Protein AF-A0A3M1REB1-F1 (afdb_monomer_lite)

Sequence (91 aa):
MRFSRTELNHIVVALFVITLALTLHFGLPLLSGFITMLITFGIAFIAHELAHKYVAQRYGFWAEFRYWETGLLLGLFMAFTPVLFLAPGAV

pLDDT: mean 96.78, std 1.87, range [86.5, 98.38]

Structure (mmCIF, N/CA/C/O backbone):
data_AF-A0A3M1REB1-F1
#
_entry.id   AF-A0A3M1REB1-F1
#
loop_
_atom_site.group_PDB
_atom_site.id
_atom_site.type_symbol
_atom_site.label_atom_id
_atom_site.label_alt_id
_atom_site.label_comp_id
_atom_site.label_asym_id
_atom_site.label_entity_id
_atom_site.label_seq_id
_atom_site.pdbx_PDB_ins_code
_atom_site.Cartn_x
_atom_site.Cartn_y
_atom_site.Cartn_z
_atom_site.occupancy
_atom_site.B_iso_or_equiv
_atom_site.auth_seq_id
_atom_site.auth_comp_id
_atom_site.auth_asym_id
_atom_site.auth_atom_id
_atom_site.pdbx_PDB_model_num
ATOM 1 N N . MET A 1 1 ? -11.838 7.520 13.903 1.00 86.50 1 MET A N 1
ATOM 2 C CA . MET A 1 1 ? -11.108 6.314 13.467 1.00 86.50 1 MET A CA 1
ATOM 3 C C . MET A 1 1 ? -9.725 6.354 14.104 1.00 86.50 1 MET A C 1
ATOM 5 O O . MET A 1 1 ? -9.122 7.420 14.098 1.00 86.50 1 MET A O 1
ATOM 9 N N . ARG A 1 2 ? -9.274 5.279 14.752 1.00 93.38 2 ARG A N 1
ATOM 10 C CA . ARG A 1 2 ? -8.005 5.227 15.505 1.00 93.38 2 ARG A CA 1
ATOM 11 C C . ARG A 1 2 ? -6.962 4.452 14.715 1.00 93.38 2 ARG A C 1
ATOM 13 O O . ARG A 1 2 ? -7.295 3.375 14.236 1.00 93.38 2 ARG A O 1
ATOM 20 N N . PHE A 1 3 ? -5.736 4.957 14.623 1.00 96.06 3 PHE A N 1
ATOM 21 C CA . PHE A 1 3 ? -4.605 4.286 13.972 1.00 96.06 3 PHE A CA 1
ATOM 22 C C . PHE A 1 3 ? -3.478 4.053 14.962 1.00 96.06 3 PHE A C 1
ATOM 24 O O . PHE A 1 3 ? -3.247 4.886 15.841 1.00 96.06 3 PHE A O 1
ATOM 31 N N . SER A 1 4 ? -2.776 2.937 14.797 1.00 95.81 4 SER A N 1
ATOM 32 C CA . SER A 1 4 ? -1.528 2.684 15.509 1.00 95.81 4 SER A CA 1
ATOM 33 C C . SER A 1 4 ? -0.331 3.128 14.654 1.00 95.81 4 SER A C 1
ATOM 35 O O . SER A 1 4 ? -0.417 3.241 13.430 1.00 95.81 4 SER A O 1
ATOM 37 N N . ARG A 1 5 ? 0.820 3.369 15.293 1.00 96.75 5 ARG A N 1
ATOM 38 C CA . ARG A 1 5 ? 2.074 3.614 14.559 1.00 96.75 5 ARG A CA 1
ATOM 39 C C . ARG A 1 5 ? 2.501 2.388 13.753 1.00 96.75 5 ARG A C 1
ATOM 41 O O . ARG A 1 5 ? 3.017 2.537 12.651 1.00 96.75 5 ARG A O 1
ATOM 48 N N . THR A 1 6 ? 2.287 1.192 14.294 1.00 96.81 6 THR A N 1
ATOM 49 C CA . THR A 1 6 ? 2.656 -0.058 13.628 1.00 96.81 6 THR A CA 1
ATOM 50 C C . THR A 1 6 ? 1.813 -0.284 12.382 1.00 96.81 6 THR A C 1
ATOM 52 O O . THR A 1 6 ? 2.347 -0.645 11.342 1.00 96.81 6 THR A O 1
ATOM 55 N N . GLU A 1 7 ? 0.526 0.023 12.452 1.00 97.25 7 GLU A N 1
ATOM 56 C CA . GLU A 1 7 ? -0.383 -0.047 11.318 1.00 97.25 7 GLU A CA 1
ATOM 57 C C . GLU A 1 7 ? 0.030 0.878 10.178 1.00 97.25 7 GLU A C 1
ATOM 59 O O . GLU A 1 7 ? 0.103 0.448 9.033 1.00 97.25 7 GLU A O 1
ATOM 64 N N . LEU A 1 8 ? 0.339 2.143 10.484 1.00 97.06 8 LEU A N 1
ATOM 65 C CA . LEU A 1 8 ? 0.801 3.095 9.474 1.00 97.06 8 LEU A CA 1
ATOM 66 C C . LEU A 1 8 ? 2.073 2.587 8.791 1.00 97.06 8 LEU A C 1
ATOM 68 O O . LEU A 1 8 ? 2.165 2.626 7.566 1.00 97.06 8 LEU A O 1
ATOM 72 N N . ASN A 1 9 ? 3.013 2.044 9.568 1.00 97.94 9 ASN A N 1
ATOM 73 C CA . ASN A 1 9 ? 4.210 1.420 9.013 1.00 97.94 9 ASN A CA 1
ATOM 74 C C . ASN A 1 9 ? 3.850 0.230 8.112 1.00 97.94 9 ASN A C 1
ATOM 76 O O . ASN A 1 9 ? 4.417 0.091 7.031 1.00 97.94 9 ASN A O 1
ATOM 80 N N . HIS A 1 10 ? 2.893 -0.608 8.519 1.00 98.25 10 HIS A N 1
ATOM 81 C CA . HIS A 1 10 ? 2.497 -1.777 7.740 1.00 98.25 10 HIS A CA 1
ATOM 82 C C . HIS A 1 10 ? 1.786 -1.390 6.437 1.00 98.25 10 HIS A C 1
ATOM 84 O O . HIS A 1 10 ? 2.085 -1.968 5.394 1.00 98.25 10 HIS A O 1
ATOM 90 N N . ILE A 1 11 ? 0.905 -0.387 6.471 1.00 97.62 11 ILE A N 1
ATOM 91 C CA . ILE A 1 11 ? 0.237 0.159 5.283 1.00 97.62 11 ILE A CA 1
ATOM 92 C C . ILE A 1 11 ? 1.276 0.717 4.311 1.00 97.62 11 ILE A C 1
ATOM 94 O O . ILE A 1 11 ? 1.223 0.393 3.131 1.00 97.62 11 ILE A O 1
ATOM 98 N N . VAL A 1 12 ? 2.238 1.517 4.786 1.00 97.88 12 VAL A N 1
ATOM 99 C CA . VAL A 1 12 ? 3.275 2.111 3.924 1.00 97.88 12 VAL A CA 1
ATOM 100 C C . VAL A 1 12 ? 4.143 1.033 3.272 1.00 97.88 12 VAL A C 1
ATOM 102 O O . VAL A 1 12 ? 4.402 1.108 2.071 1.00 97.88 12 VAL A O 1
ATOM 105 N N . VAL A 1 13 ? 4.555 0.012 4.031 1.00 98.12 13 VAL A N 1
ATOM 106 C CA . VAL A 1 13 ? 5.345 -1.108 3.496 1.00 98.12 13 VAL A CA 1
ATOM 107 C C . VAL A 1 13 ? 4.544 -1.902 2.463 1.00 98.12 13 VAL A C 1
ATOM 109 O O . VAL A 1 13 ? 5.033 -2.108 1.353 1.00 98.12 13 VAL A O 1
ATOM 112 N N . ALA A 1 14 ? 3.310 -2.301 2.783 1.00 97.88 14 ALA A N 1
ATOM 113 C CA . ALA A 1 14 ? 2.455 -3.042 1.855 1.00 97.88 14 ALA A CA 1
ATOM 114 C C . ALA A 1 14 ? 2.186 -2.240 0.576 1.00 97.88 14 ALA A C 1
ATOM 116 O O . ALA A 1 14 ? 2.372 -2.753 -0.526 1.00 97.88 14 ALA A O 1
ATOM 117 N N . LEU A 1 15 ? 1.834 -0.960 0.718 1.00 97.94 15 LEU A N 1
ATOM 118 C CA . LEU A 1 15 ? 1.588 -0.045 -0.391 1.00 97.94 15 LEU A CA 1
ATOM 119 C C . LEU A 1 15 ? 2.802 0.053 -1.320 1.00 97.94 15 LEU A C 1
ATOM 121 O O . LEU A 1 15 ? 2.652 -0.074 -2.534 1.00 97.94 15 LEU A O 1
ATOM 125 N N . PHE A 1 16 ? 4.000 0.248 -0.763 1.00 98.06 16 PHE A N 1
ATOM 126 C CA . PHE A 1 16 ? 5.230 0.330 -1.546 1.00 98.06 16 PHE A CA 1
ATOM 127 C C . PHE A 1 16 ? 5.506 -0.974 -2.304 1.00 98.06 16 PHE A C 1
ATOM 129 O O . PHE A 1 16 ? 5.717 -0.943 -3.517 1.00 98.06 16 PHE A O 1
ATOM 136 N N . VAL A 1 17 ? 5.466 -2.118 -1.611 1.00 98.12 17 VAL A N 1
ATOM 137 C CA . VAL A 1 17 ? 5.790 -3.425 -2.205 1.00 98.12 17 VAL A CA 1
ATOM 138 C C . VAL A 1 17 ? 4.787 -3.810 -3.289 1.00 98.12 17 VAL A C 1
ATOM 140 O O . VAL A 1 17 ? 5.192 -4.244 -4.363 1.00 98.12 17 VAL A O 1
ATOM 143 N N . ILE A 1 18 ? 3.491 -3.605 -3.055 1.00 97.62 18 ILE A N 1
ATOM 144 C CA . ILE A 1 18 ? 2.443 -3.931 -4.030 1.00 97.62 18 ILE A CA 1
ATOM 145 C C . ILE A 1 18 ? 2.543 -3.034 -5.261 1.00 97.62 18 ILE A C 1
ATOM 147 O O . ILE A 1 18 ? 2.475 -3.521 -6.388 1.00 97.62 18 ILE A O 1
ATOM 151 N N . THR A 1 19 ? 2.762 -1.733 -5.059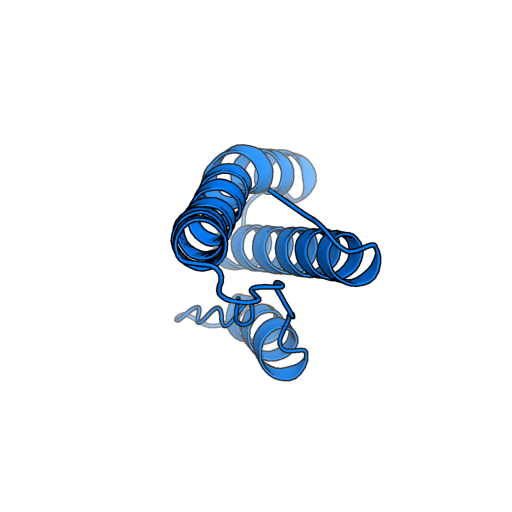 1.00 97.94 19 THR A N 1
ATOM 152 C CA . THR A 1 19 ? 2.950 -0.785 -6.164 1.00 97.94 19 THR A CA 1
ATOM 153 C C . THR A 1 19 ? 4.164 -1.167 -7.008 1.00 97.94 19 THR A C 1
ATOM 155 O O . THR A 1 19 ? 4.093 -1.160 -8.240 1.00 97.94 19 THR A O 1
ATOM 158 N N . LEU A 1 20 ? 5.268 -1.549 -6.361 1.00 98.00 20 LEU A N 1
ATOM 159 C CA . LEU A 1 20 ? 6.46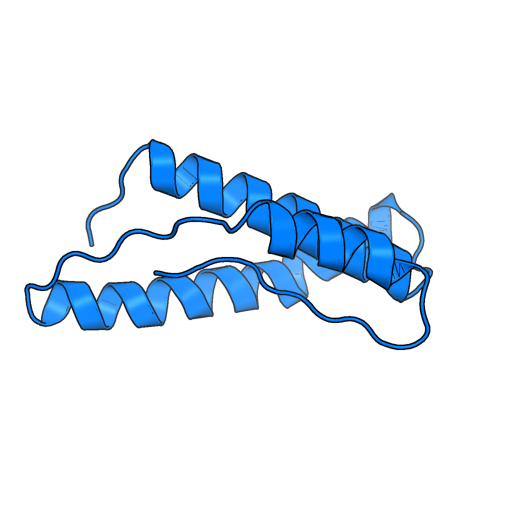4 -2.031 -7.043 1.00 98.00 20 LEU A CA 1
ATOM 160 C C . LEU A 1 20 ? 6.181 -3.325 -7.818 1.00 98.00 20 LEU A C 1
ATOM 162 O O . LEU A 1 20 ? 6.503 -3.394 -9.001 1.00 98.00 20 LEU A O 1
ATOM 166 N N . ALA A 1 21 ? 5.534 -4.313 -7.194 1.00 98.00 21 ALA A N 1
ATOM 167 C CA . ALA A 1 21 ? 5.190 -5.581 -7.833 1.00 98.00 21 ALA A CA 1
ATOM 168 C C . ALA A 1 21 ? 4.311 -5.377 -9.078 1.00 98.00 21 ALA A C 1
ATOM 170 O O . ALA A 1 21 ? 4.605 -5.938 -10.129 1.00 98.00 21 ALA A O 1
ATOM 171 N N . LEU A 1 22 ? 3.293 -4.515 -9.004 1.00 97.88 22 LEU A N 1
ATOM 172 C CA . LEU A 1 22 ? 2.439 -4.172 -10.148 1.00 97.88 22 LEU A CA 1
ATOM 173 C C . LEU A 1 22 ? 3.224 -3.468 -11.258 1.00 97.88 22 LEU A C 1
ATOM 175 O O . LEU A 1 22 ? 3.083 -3.806 -12.431 1.00 97.88 22 LEU A O 1
ATOM 179 N N . THR A 1 23 ? 4.083 -2.514 -10.894 1.00 98.25 23 THR A N 1
ATOM 180 C CA . THR A 1 23 ? 4.923 -1.786 -11.859 1.00 98.25 23 THR A CA 1
ATOM 181 C C . THR A 1 23 ? 5.821 -2.743 -12.641 1.00 98.25 23 THR A C 1
ATOM 183 O O . THR A 1 23 ? 5.906 -2.642 -13.865 1.00 98.25 23 THR A O 1
ATOM 186 N N . LEU A 1 24 ? 6.453 -3.690 -11.939 1.00 97.88 24 LEU A N 1
ATOM 187 C CA . LEU A 1 24 ? 7.313 -4.711 -12.534 1.00 97.88 24 LEU A CA 1
ATOM 188 C C . LEU A 1 24 ? 6.513 -5.700 -13.387 1.00 97.88 24 LEU A C 1
ATOM 190 O O . LEU A 1 24 ? 6.916 -5.989 -14.510 1.00 97.88 24 LEU A O 1
ATOM 194 N N . HIS A 1 25 ? 5.367 -6.171 -12.888 1.00 97.94 25 HIS A N 1
ATOM 195 C CA . HIS A 1 25 ? 4.529 -7.152 -13.576 1.00 97.94 25 HIS A CA 1
ATOM 196 C C . HIS A 1 25 ? 4.008 -6.652 -14.924 1.00 97.94 25 HIS A C 1
ATOM 198 O O . HIS A 1 25 ? 4.035 -7.377 -15.914 1.00 97.94 25 HIS A O 1
ATOM 204 N N . PHE A 1 26 ? 3.589 -5.387 -14.985 1.00 96.94 26 PHE A N 1
ATOM 205 C CA . PHE A 1 26 ? 3.120 -4.771 -16.226 1.00 96.94 26 PHE A CA 1
ATOM 206 C C . PHE A 1 26 ? 4.253 -4.236 -17.117 1.00 96.94 26 PHE A C 1
ATOM 208 O O . PHE A 1 26 ? 3.972 -3.647 -18.160 1.00 96.94 26 PHE A O 1
ATOM 215 N N . GLY A 1 27 ? 5.522 -4.415 -16.729 1.00 96.25 27 GLY A N 1
ATOM 216 C CA . GLY A 1 27 ? 6.677 -3.965 -17.512 1.00 96.25 27 GLY A CA 1
ATOM 217 C C . GLY A 1 27 ? 6.714 -2.450 -17.738 1.00 96.25 27 GLY A C 1
ATOM 218 O O . GLY A 1 27 ? 7.195 -1.990 -18.774 1.00 96.25 27 GLY A O 1
ATOM 219 N N . LEU A 1 28 ? 6.171 -1.666 -16.802 1.00 96.75 28 LEU A N 1
ATOM 220 C CA . LEU A 1 28 ? 6.103 -0.212 -16.934 1.00 96.75 28 LEU A CA 1
ATOM 221 C C . LEU A 1 28 ? 7.471 0.432 -16.648 1.00 96.75 28 LEU A C 1
ATOM 223 O O . LEU A 1 28 ? 8.255 -0.109 -15.863 1.00 96.75 28 LEU A O 1
ATOM 227 N N . PRO A 1 29 ? 7.771 1.621 -17.210 1.00 97.81 29 PRO A N 1
ATOM 228 C CA . PRO A 1 29 ? 8.982 2.351 -16.849 1.00 97.81 29 PRO A CA 1
ATOM 229 C C . PRO A 1 29 ? 8.992 2.639 -15.346 1.00 97.81 29 PRO A C 1
ATOM 231 O O . PRO A 1 29 ? 8.007 3.145 -14.817 1.00 97.81 29 PRO A O 1
ATOM 234 N N . LEU A 1 30 ? 10.099 2.342 -14.659 1.00 95.56 30 LEU A N 1
ATOM 235 C CA . LEU A 1 30 ? 10.107 2.237 -13.196 1.00 95.56 30 LEU A CA 1
ATOM 236 C C . LEU A 1 30 ? 9.541 3.477 -12.488 1.00 95.56 30 LEU A C 1
ATOM 238 O O . LEU A 1 30 ? 8.650 3.348 -11.659 1.00 95.56 30 LEU A O 1
ATOM 242 N N . LEU A 1 31 ? 10.008 4.681 -12.831 1.00 97.56 31 LEU A N 1
ATOM 243 C CA . LEU A 1 31 ? 9.581 5.901 -12.141 1.00 97.56 31 LEU A CA 1
ATOM 244 C C . LEU A 1 31 ? 8.129 6.286 -12.465 1.00 97.56 31 LEU A C 1
ATOM 246 O O . LEU A 1 31 ? 7.318 6.465 -11.560 1.00 97.56 31 LEU A O 1
ATOM 250 N N . SER A 1 32 ? 7.789 6.419 -13.750 1.00 97.88 32 SER A N 1
ATOM 251 C CA . SER A 1 32 ? 6.448 6.857 -14.162 1.00 97.88 32 SER A CA 1
ATOM 252 C C . SER A 1 32 ? 5.387 5.783 -13.915 1.00 97.88 32 SER A C 1
ATOM 254 O O . SER A 1 32 ? 4.278 6.105 -13.487 1.00 97.88 32 SER A O 1
ATOM 256 N N . GLY A 1 33 ? 5.729 4.512 -14.119 1.00 98.31 33 GLY A N 1
ATOM 257 C CA . GLY A 1 33 ? 4.891 3.359 -13.811 1.00 98.31 33 GLY A CA 1
ATOM 258 C C . GLY A 1 33 ? 4.602 3.244 -12.320 1.00 98.31 33 GLY A C 1
ATOM 259 O O . GLY A 1 33 ? 3.437 3.124 -11.950 1.00 98.31 33 GLY A O 1
ATOM 260 N N . PHE A 1 34 ? 5.621 3.395 -11.466 1.00 98.38 34 PHE A N 1
ATOM 261 C CA . PHE A 1 34 ? 5.436 3.378 -10.015 1.00 98.38 34 PHE A CA 1
ATOM 262 C C . PHE A 1 34 ? 4.521 4.506 -9.547 1.00 98.38 34 PHE A C 1
ATOM 264 O O . PHE A 1 34 ? 3.583 4.252 -8.799 1.00 98.38 34 PHE A O 1
ATOM 271 N N . ILE A 1 35 ? 4.726 5.738 -10.025 1.00 98.31 35 ILE A N 1
ATOM 272 C CA . ILE A 1 35 ? 3.844 6.869 -9.695 1.00 98.31 35 ILE A CA 1
ATOM 273 C C . ILE A 1 35 ? 2.406 6.591 -10.157 1.00 98.31 35 ILE A C 1
ATOM 275 O O . ILE A 1 35 ? 1.461 6.804 -9.399 1.00 98.31 35 ILE A O 1
ATOM 279 N N . THR A 1 36 ? 2.233 6.074 -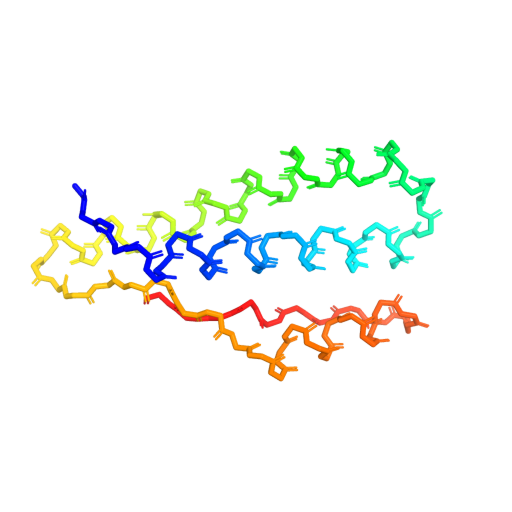11.376 1.00 98.19 36 THR A N 1
ATOM 280 C CA . THR A 1 36 ? 0.908 5.739 -11.920 1.00 98.19 36 THR A CA 1
ATOM 281 C C . THR A 1 36 ? 0.210 4.674 -11.073 1.00 98.19 36 THR A C 1
ATOM 283 O O . THR A 1 36 ? -0.955 4.845 -10.716 1.00 98.19 36 THR A O 1
ATOM 286 N N . MET A 1 37 ? 0.915 3.602 -10.701 1.00 98.12 37 MET A N 1
ATOM 287 C CA . MET A 1 37 ? 0.381 2.525 -9.861 1.00 98.12 37 MET A CA 1
ATOM 288 C C . MET A 1 37 ? 0.106 2.995 -8.429 1.00 98.12 37 MET A C 1
ATOM 290 O O . MET A 1 37 ? -0.910 2.622 -7.847 1.00 98.12 37 MET A O 1
ATOM 294 N N . LEU A 1 38 ? 0.948 3.873 -7.880 1.00 98.06 38 LEU A N 1
ATOM 295 C CA . LEU A 1 38 ? 0.761 4.435 -6.544 1.00 98.06 38 LEU A CA 1
ATOM 296 C C . LEU A 1 38 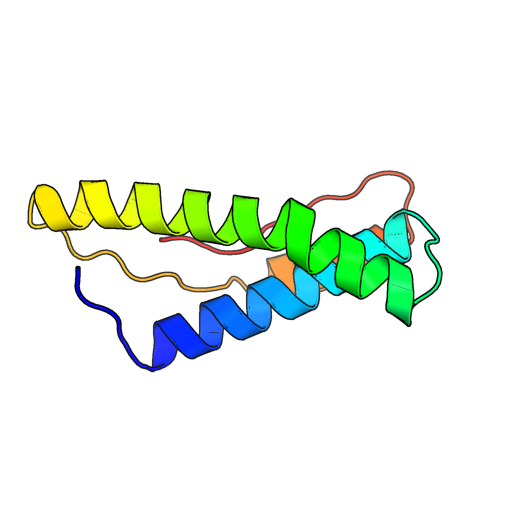? -0.514 5.279 -6.477 1.00 98.06 38 LEU A C 1
ATOM 298 O O . LEU A 1 38 ? -1.270 5.193 -5.514 1.00 98.06 38 LEU A O 1
ATOM 302 N N . ILE A 1 39 ? -0.767 6.089 -7.505 1.00 98.06 39 ILE A N 1
ATOM 303 C CA . ILE A 1 39 ? -1.962 6.933 -7.564 1.00 98.06 39 ILE A CA 1
ATOM 304 C C . ILE A 1 39 ? -3.204 6.082 -7.835 1.00 98.06 39 ILE A C 1
ATOM 306 O O . ILE A 1 39 ? -4.237 6.293 -7.217 1.00 98.06 39 ILE A O 1
ATOM 310 N N . THR A 1 40 ? -3.133 5.117 -8.746 1.00 97.25 40 THR A N 1
ATOM 311 C CA . THR A 1 40 ? -4.311 4.323 -9.124 1.00 97.25 40 THR A CA 1
ATOM 312 C C . THR A 1 40 ? -4.603 3.229 -8.099 1.00 97.25 40 THR A C 1
ATOM 314 O O . THR A 1 40 ? -5.576 3.311 -7.346 1.00 97.25 40 THR A O 1
ATOM 317 N N . PHE A 1 41 ? -3.741 2.218 -8.029 1.00 97.06 41 PHE A N 1
ATOM 318 C CA . PHE A 1 41 ? -3.906 1.084 -7.130 1.00 97.06 41 PHE A CA 1
ATOM 319 C C . PHE A 1 41 ? -3.709 1.486 -5.670 1.00 97.06 41 PHE A C 1
ATOM 321 O O . PHE A 1 41 ? -4.447 1.027 -4.805 1.00 97.06 41 PHE A O 1
ATOM 328 N N . GLY A 1 42 ? -2.754 2.371 -5.381 1.00 97.12 42 GLY A N 1
ATOM 329 C CA . GLY A 1 42 ? -2.483 2.781 -4.007 1.00 97.12 42 GLY A CA 1
ATOM 330 C C . GLY A 1 42 ? -3.645 3.519 -3.343 1.00 97.12 42 GLY A C 1
ATOM 331 O O . GLY A 1 42 ? -3.970 3.227 -2.192 1.00 97.12 42 GLY A O 1
ATOM 332 N N . ILE A 1 43 ? -4.338 4.402 -4.072 1.00 97.75 43 ILE A N 1
ATOM 333 C CA . ILE A 1 43 ? -5.568 5.035 -3.571 1.00 97.75 43 ILE A CA 1
ATOM 334 C C . ILE A 1 43 ? -6.661 3.985 -3.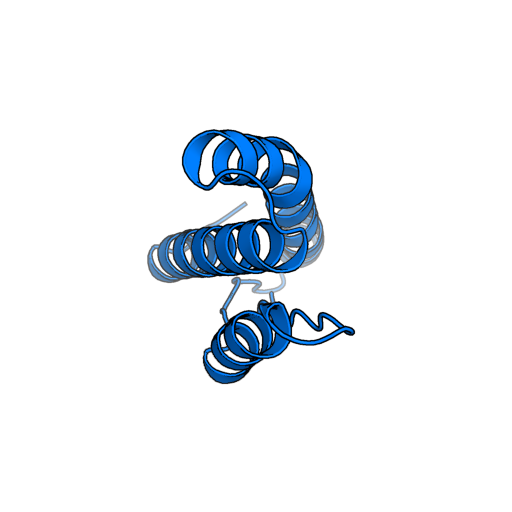355 1.00 97.75 43 ILE A C 1
ATOM 336 O O . ILE A 1 43 ? -7.313 4.003 -2.311 1.00 97.75 43 ILE A O 1
ATOM 340 N N . ALA A 1 44 ? -6.843 3.057 -4.302 1.00 97.38 44 ALA A N 1
ATOM 341 C CA . ALA A 1 44 ? -7.839 1.993 -4.182 1.00 97.38 44 ALA A CA 1
ATOM 342 C C . ALA A 1 44 ? -7.578 1.093 -2.961 1.00 97.38 44 ALA A C 1
ATOM 344 O O . ALA A 1 44 ? -8.496 0.834 -2.186 1.00 97.38 44 ALA A O 1
ATOM 345 N N . PHE A 1 45 ? -6.325 0.684 -2.751 1.00 97.31 45 PHE A N 1
ATOM 346 C CA . PHE A 1 45 ? -5.889 -0.105 -1.601 1.00 97.31 45 PHE A CA 1
ATOM 347 C C . PHE A 1 45 ? -6.141 0.632 -0.282 1.00 97.31 45 PHE A C 1
ATOM 349 O O . PHE A 1 45 ? -6.796 0.093 0.605 1.00 97.31 45 PHE A O 1
ATOM 356 N N . ILE A 1 46 ? -5.704 1.891 -0.160 1.00 97.31 46 ILE A N 1
ATOM 357 C CA . ILE A 1 46 ? -5.935 2.677 1.061 1.00 97.31 46 ILE A CA 1
ATOM 358 C C . ILE A 1 46 ? -7.438 2.813 1.324 1.00 97.31 46 ILE A C 1
ATOM 360 O O . ILE A 1 46 ? -7.887 2.570 2.440 1.00 97.31 46 ILE A O 1
ATOM 364 N N . ALA A 1 47 ? -8.233 3.172 0.314 1.00 97.94 47 ALA A N 1
ATOM 365 C CA . ALA A 1 47 ? -9.678 3.314 0.471 1.00 97.94 47 ALA A CA 1
ATOM 366 C C . ALA A 1 47 ? -10.348 1.998 0.904 1.00 97.94 47 ALA A C 1
ATOM 368 O O . ALA A 1 47 ? -11.224 2.020 1.768 1.00 97.94 47 ALA A O 1
ATOM 369 N N . HIS A 1 48 ? -9.912 0.866 0.348 1.00 96.56 48 HIS A N 1
ATOM 370 C CA . HIS A 1 48 ? -10.394 -0.470 0.692 1.00 96.56 48 HIS A CA 1
ATOM 371 C C . HIS A 1 48 ? -10.127 -0.822 2.164 1.00 96.56 48 HIS A C 1
ATOM 373 O O . HIS A 1 48 ? -11.068 -1.101 2.911 1.00 96.56 48 HIS A O 1
ATOM 379 N N . GLU A 1 49 ? -8.874 -0.725 2.613 1.00 96.81 49 GLU A N 1
ATOM 380 C CA . GLU A 1 49 ? -8.497 -1.050 3.997 1.00 96.81 49 GLU A CA 1
ATOM 381 C C . GLU A 1 49 ? -9.159 -0.098 5.004 1.00 96.81 49 GLU A C 1
ATOM 383 O O . GLU A 1 49 ? -9.645 -0.503 6.067 1.00 96.81 49 GLU A O 1
ATOM 388 N N . LEU A 1 50 ? -9.254 1.188 4.649 1.00 96.75 50 LEU A N 1
ATOM 389 C CA . LEU A 1 50 ? -9.952 2.172 5.466 1.00 96.75 50 LEU A CA 1
ATOM 390 C C . LEU A 1 50 ? -11.449 1.879 5.572 1.00 96.75 50 LEU A C 1
ATOM 392 O O . LEU A 1 50 ? -12.020 2.088 6.642 1.00 96.75 50 LEU A O 1
ATOM 396 N N . ALA A 1 51 ? -12.094 1.386 4.515 1.00 97.62 51 ALA A N 1
ATOM 397 C CA . ALA A 1 51 ? -13.510 1.039 4.556 1.00 97.62 51 ALA A CA 1
ATOM 398 C C . ALA A 1 51 ? -13.774 -0.115 5.533 1.00 97.62 51 ALA A C 1
ATOM 400 O O . ALA A 1 51 ? -14.628 0.017 6.415 1.00 97.62 51 ALA A O 1
ATOM 401 N N . HIS A 1 52 ? -13.002 -1.201 5.441 1.00 97.00 52 HIS A N 1
ATOM 402 C CA . HIS A 1 52 ? -13.102 -2.330 6.369 1.00 97.00 52 HIS A CA 1
ATOM 403 C C . HIS A 1 52 ? -12.932 -1.885 7.818 1.00 97.00 52 HIS A C 1
ATOM 405 O O . HIS A 1 52 ? -13.792 -2.124 8.674 1.00 97.00 52 HIS A O 1
ATOM 411 N N . LYS A 1 53 ? -11.859 -1.142 8.076 1.00 97.38 53 LYS A N 1
ATOM 412 C CA . LYS A 1 53 ? -11.559 -0.641 9.407 1.00 97.38 53 LYS A CA 1
ATOM 413 C C . LYS A 1 53 ? -12.604 0.345 9.921 1.00 97.38 53 LYS A C 1
ATOM 415 O O . LYS A 1 53 ? -12.923 0.335 11.110 1.00 97.38 53 LYS A O 1
ATOM 420 N N . TYR A 1 54 ? -13.130 1.214 9.059 1.00 97.88 54 TYR A N 1
ATOM 421 C CA . TYR A 1 54 ? -14.139 2.197 9.440 1.00 97.88 54 TYR A CA 1
ATOM 422 C C . TYR A 1 54 ? -15.390 1.488 9.944 1.00 97.88 54 TYR A C 1
ATOM 424 O O . TYR A 1 54 ? -15.879 1.815 11.026 1.00 97.88 54 TYR A O 1
ATOM 432 N N . VAL A 1 55 ? -15.862 0.486 9.199 1.00 97.94 55 VAL A N 1
ATOM 433 C CA . VAL A 1 55 ? -17.022 -0.319 9.580 1.00 97.94 55 VAL A CA 1
ATOM 434 C C . VAL A 1 55 ? -16.750 -1.046 10.899 1.00 97.94 55 VAL A C 1
ATOM 436 O O . VAL A 1 55 ? -17.526 -0.891 11.838 1.00 97.94 55 VAL A O 1
ATOM 439 N N . ALA A 1 56 ? -15.621 -1.747 11.028 1.00 97.69 56 ALA A N 1
ATOM 440 C CA . ALA A 1 56 ? -15.276 -2.475 12.251 1.00 97.69 56 ALA A CA 1
ATOM 441 C C . ALA A 1 56 ? -15.234 -1.561 13.490 1.00 97.69 56 ALA A C 1
ATOM 443 O O . ALA A 1 56 ? -15.915 -1.817 14.486 1.00 97.69 56 ALA A O 1
ATOM 444 N N . GLN A 1 57 ? -14.520 -0.434 13.405 1.00 97.38 57 GLN A N 1
ATOM 445 C CA . GLN A 1 57 ? -14.425 0.519 14.513 1.00 97.38 57 GLN A CA 1
ATOM 446 C C . GLN A 1 57 ? -15.754 1.222 14.804 1.00 97.38 57 GLN A C 1
ATOM 448 O O . GLN A 1 57 ? -16.020 1.567 15.956 1.00 97.38 57 GLN A O 1
ATOM 453 N N . ARG A 1 58 ? -16.608 1.434 13.792 1.00 97.50 58 ARG A N 1
ATOM 454 C CA . ARG A 1 58 ? -17.950 2.002 13.982 1.00 97.50 58 ARG A CA 1
ATOM 455 C C . ARG A 1 58 ? -18.841 1.085 14.820 1.00 97.50 58 ARG A C 1
ATOM 457 O O . ARG A 1 58 ? -19.639 1.601 15.597 1.00 97.50 58 ARG A O 1
ATOM 464 N N . TYR A 1 59 ? -18.667 -0.229 14.704 1.00 97.62 59 TYR A N 1
ATOM 465 C CA . TYR A 1 59 ? -19.358 -1.236 15.516 1.00 97.62 59 TYR A CA 1
ATOM 466 C C . TYR A 1 59 ? -18.627 -1.591 16.825 1.00 97.62 59 TYR A C 1
ATOM 468 O O . TYR A 1 59 ? -19.038 -2.508 17.527 1.00 97.62 59 TYR A O 1
ATOM 476 N N . GLY A 1 60 ? -17.571 -0.857 17.191 1.00 96.25 60 GLY A N 1
ATOM 477 C CA . GLY A 1 60 ? -16.845 -1.059 18.449 1.00 96.25 60 GLY A CA 1
ATOM 478 C C . GLY A 1 60 ? -15.810 -2.186 18.423 1.00 96.25 60 GLY A C 1
ATOM 479 O O . GLY A 1 60 ? -15.225 -2.482 19.463 1.00 96.25 60 GLY A O 1
ATOM 480 N N . PHE A 1 61 ? -15.544 -2.787 17.260 1.00 96.94 61 PHE A N 1
ATOM 481 C CA . PHE A 1 61 ? -14.493 -3.789 17.109 1.00 96.94 61 PHE A CA 1
ATOM 482 C C . PHE A 1 61 ? -13.111 -3.145 16.977 1.00 96.94 61 PHE A C 1
ATOM 484 O O . PHE A 1 61 ? -12.950 -2.011 16.512 1.00 96.94 61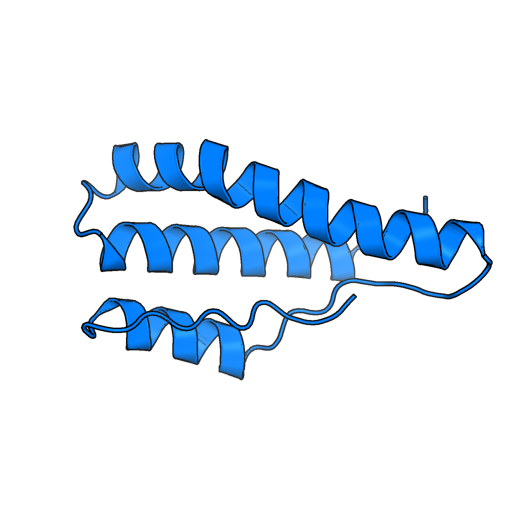 PHE A O 1
ATOM 491 N N . TRP A 1 62 ? -12.095 -3.900 17.386 1.00 94.50 62 TRP A N 1
ATOM 492 C CA . TRP A 1 62 ? -10.707 -3.572 17.093 1.00 94.50 62 TRP A CA 1
ATOM 493 C C . TRP A 1 62 ? -10.382 -3.975 15.651 1.00 94.50 62 TRP A C 1
ATOM 495 O O . TRP A 1 62 ? -10.750 -5.063 15.222 1.00 94.50 62 TRP A O 1
ATOM 505 N N . ALA A 1 63 ? -9.720 -3.077 14.924 1.00 96.81 63 ALA A N 1
ATOM 506 C CA . ALA A 1 63 ? -9.280 -3.287 13.550 1.00 96.81 63 ALA A CA 1
ATOM 507 C C . ALA A 1 63 ? -7.978 -2.518 13.329 1.00 96.81 63 ALA A C 1
ATOM 509 O O . ALA A 1 63 ? -7.896 -1.317 13.643 1.00 96.81 63 ALA A O 1
ATOM 510 N N . GLU A 1 64 ? -6.971 -3.228 12.836 1.00 96.38 64 GLU A N 1
ATOM 511 C CA . GLU A 1 64 ? -5.615 -2.737 12.633 1.00 96.38 64 GLU A CA 1
ATOM 512 C C . GLU A 1 64 ? -4.969 -3.507 11.483 1.00 96.38 64 GLU A C 1
ATOM 514 O O . GLU A 1 64 ? -4.709 -4.702 11.606 1.00 96.38 64 GLU A O 1
ATOM 519 N N . PHE A 1 65 ? -4.649 -2.807 10.393 1.00 97.69 65 PHE A N 1
ATOM 520 C CA . PHE A 1 65 ? -3.998 -3.441 9.253 1.00 97.69 65 PHE A CA 1
ATOM 521 C C . PHE A 1 65 ? -2.631 -4.025 9.631 1.00 97.69 65 PHE A C 1
ATOM 523 O O . PHE A 1 65 ? -1.742 -3.331 10.141 1.00 97.69 65 PHE A O 1
ATOM 530 N N . ARG A 1 66 ? -2.439 -5.306 9.317 1.00 97.94 66 ARG A N 1
ATOM 531 C CA . ARG A 1 66 ? -1.177 -6.030 9.443 1.00 97.94 66 ARG A CA 1
ATOM 532 C C . ARG A 1 66 ? -0.829 -6.647 8.101 1.00 97.94 66 ARG A C 1
ATOM 534 O O . ARG A 1 66 ? -1.540 -7.534 7.635 1.00 97.94 66 ARG A O 1
ATOM 541 N N . TYR A 1 67 ? 0.284 -6.212 7.505 1.00 97.56 67 TYR A N 1
ATOM 542 C CA . TYR A 1 67 ? 0.780 -6.893 6.317 1.00 97.56 67 TYR A CA 1
ATOM 543 C C . TYR A 1 67 ? 1.126 -8.350 6.611 1.00 97.56 67 TYR A C 1
ATOM 545 O O . TYR A 1 67 ? 1.474 -8.709 7.740 1.00 97.56 67 TYR A O 1
ATOM 553 N N . TRP A 1 68 ? 1.110 -9.167 5.566 1.00 97.56 68 TRP A N 1
ATOM 554 C CA . TRP A 1 68 ? 1.616 -10.528 5.617 1.00 97.56 68 TRP A CA 1
ATOM 555 C C . TRP A 1 68 ? 2.913 -10.638 4.814 1.00 97.56 68 TRP A C 1
ATOM 557 O O . TRP A 1 68 ? 2.901 -10.569 3.588 1.00 97.56 68 TRP A O 1
ATOM 567 N N . GLU A 1 69 ? 4.044 -10.810 5.506 1.00 96.31 69 GLU A N 1
ATOM 568 C CA . GLU A 1 69 ? 5.388 -10.808 4.899 1.00 96.31 69 GLU A CA 1
ATOM 569 C C . GLU A 1 69 ? 5.509 -11.797 3.742 1.00 96.31 69 GLU A C 1
ATOM 571 O O . GLU A 1 69 ? 5.940 -11.438 2.648 1.00 96.31 69 GLU A O 1
ATOM 576 N N . THR A 1 70 ? 5.076 -13.040 3.963 1.00 96.69 70 THR A N 1
ATOM 577 C CA . THR A 1 70 ? 5.120 -14.090 2.943 1.00 96.69 70 THR A CA 1
ATOM 578 C C . THR A 1 70 ? 4.247 -13.741 1.742 1.00 96.69 70 THR A C 1
ATOM 580 O O . THR A 1 70 ? 4.653 -13.994 0.614 1.00 96.69 70 THR A O 1
ATOM 583 N N . GLY A 1 71 ? 3.083 -13.124 1.965 1.00 96.62 71 GLY A N 1
ATOM 584 C CA . GLY A 1 71 ? 2.183 -12.684 0.899 1.00 96.62 71 GLY A CA 1
ATOM 585 C C . GLY A 1 71 ? 2.772 -11.560 0.048 1.00 96.62 71 GLY A C 1
ATOM 586 O O . GLY A 1 71 ? 2.680 -11.601 -1.179 1.00 96.62 71 GLY A O 1
ATOM 587 N N . LEU A 1 72 ? 3.442 -10.596 0.684 1.00 97.38 72 LEU A N 1
ATOM 588 C CA . LEU A 1 72 ? 4.149 -9.516 -0.006 1.00 97.38 72 LEU A CA 1
ATOM 589 C C . LEU A 1 72 ? 5.342 -10.036 -0.818 1.00 97.38 72 LEU A C 1
ATOM 591 O O . LEU A 1 72 ? 5.499 -9.667 -1.982 1.00 97.38 72 LEU A O 1
ATOM 595 N N . LEU A 1 73 ? 6.158 -10.918 -0.231 1.00 97.25 73 LEU A N 1
ATOM 596 C CA . LEU A 1 73 ? 7.283 -11.547 -0.929 1.00 97.25 73 LEU A CA 1
ATOM 597 C C . LEU A 1 73 ? 6.800 -12.396 -2.105 1.00 97.25 73 LEU A C 1
ATOM 599 O O . LEU A 1 73 ? 7.343 -12.281 -3.201 1.00 97.25 73 LEU A O 1
ATOM 603 N N . LEU A 1 74 ? 5.753 -13.202 -1.901 1.00 96.88 74 LEU A N 1
ATOM 604 C CA . LEU A 1 74 ? 5.126 -13.989 -2.958 1.00 96.88 74 LEU A CA 1
ATOM 605 C C . LEU A 1 74 ? 4.675 -13.092 -4.114 1.00 96.88 74 LEU A C 1
ATOM 607 O O . LEU A 1 74 ? 5.012 -13.380 -5.257 1.00 96.88 74 LEU A O 1
ATOM 611 N N . GLY A 1 75 ? 3.985 -11.985 -3.825 1.00 96.62 75 GLY A N 1
ATOM 612 C CA . GLY A 1 75 ? 3.553 -11.032 -4.847 1.00 96.62 75 GLY A CA 1
ATOM 613 C C . GLY A 1 75 ? 4.714 -10.429 -5.636 1.00 96.62 75 GLY A C 1
ATOM 614 O O . GLY A 1 75 ? 4.637 -10.317 -6.858 1.00 96.62 75 GLY A O 1
ATOM 615 N N . LEU A 1 76 ? 5.824 -10.112 -4.964 1.00 96.81 76 LEU A N 1
ATOM 616 C CA . LEU A 1 76 ? 7.024 -9.601 -5.625 1.00 96.81 76 LEU A CA 1
ATOM 617 C C . LEU A 1 76 ? 7.681 -10.651 -6.535 1.00 96.81 76 LEU A C 1
ATOM 619 O O . LEU A 1 76 ? 8.094 -10.318 -7.642 1.00 96.81 76 LEU A O 1
ATOM 623 N N . PHE A 1 77 ? 7.749 -11.916 -6.113 1.00 97.12 77 PHE A N 1
ATOM 624 C CA . PHE A 1 77 ? 8.254 -13.000 -6.964 1.00 97.12 77 PHE A CA 1
ATOM 625 C C . PHE A 1 77 ? 7.317 -13.292 -8.143 1.00 97.12 77 PHE A C 1
ATOM 627 O O . PHE A 1 77 ? 7.773 -13.470 -9.272 1.00 97.12 77 PHE A O 1
ATOM 634 N N . MET A 1 78 ? 6.006 -13.302 -7.900 1.00 97.56 78 MET A N 1
ATOM 635 C CA . MET A 1 78 ? 4.991 -13.551 -8.925 1.00 97.56 78 MET A CA 1
ATOM 636 C C . MET A 1 78 ? 4.876 -12.420 -9.945 1.00 97.56 78 MET A C 1
ATOM 638 O O . MET A 1 78 ? 4.378 -12.665 -11.043 1.00 97.56 78 MET A O 1
ATOM 642 N N . ALA A 1 79 ? 5.395 -11.224 -9.645 1.00 97.12 79 ALA A N 1
ATOM 643 C CA . ALA A 1 79 ? 5.477 -10.131 -10.610 1.00 97.12 79 ALA A CA 1
ATOM 644 C C . ALA A 1 79 ? 6.180 -10.552 -11.912 1.00 97.12 79 ALA A C 1
ATOM 646 O O . ALA A 1 79 ? 5.800 -10.095 -12.983 1.00 97.12 79 ALA A O 1
ATOM 647 N N . PHE A 1 80 ? 7.133 -11.485 -11.851 1.00 97.19 80 PHE A N 1
ATOM 648 C CA . PHE A 1 80 ? 7.857 -11.992 -13.023 1.00 97.19 80 PHE A CA 1
ATOM 649 C C . PHE A 1 80 ? 7.174 -13.177 -13.721 1.00 97.19 80 PHE A C 1
ATOM 651 O O . PHE A 1 80 ? 7.736 -13.763 -14.646 1.00 97.19 80 PHE A O 1
ATOM 658 N N . THR A 1 81 ? 5.981 -13.561 -13.274 1.00 96.88 81 THR A N 1
ATOM 659 C CA . THR A 1 81 ? 5.219 -14.682 -13.828 1.00 96.88 81 THR A CA 1
ATOM 660 C C . THR A 1 81 ? 3.969 -14.180 -14.559 1.00 96.88 81 THR A C 1
ATOM 662 O O . THR A 1 81 ? 3.551 -13.046 -14.333 1.00 96.88 81 THR A O 1
ATOM 665 N N . PRO A 1 82 ? 3.327 -14.996 -15.419 1.00 95.44 82 PRO A N 1
ATOM 666 C CA . PRO A 1 82 ? 2.113 -14.588 -16.134 1.00 95.44 82 PRO A CA 1
ATOM 667 C C . PRO A 1 82 ? 0.893 -14.322 -15.239 1.00 95.44 82 PRO A C 1
ATOM 669 O O . PRO A 1 82 ? -0.088 -13.750 -15.703 1.00 95.44 82 PRO A O 1
ATOM 672 N N . VAL A 1 83 ? 0.924 -14.769 -13.982 1.00 94.81 83 VAL A N 1
ATOM 673 C CA . VAL A 1 83 ? -0.171 -14.607 -13.022 1.00 94.81 83 VAL A CA 1
ATOM 674 C C . VAL A 1 83 ? 0.355 -13.829 -11.829 1.00 94.81 83 VAL A C 1
ATOM 676 O O . VAL A 1 83 ? 1.328 -14.238 -11.210 1.00 94.81 83 VAL A O 1
ATOM 679 N N . LEU A 1 84 ? -0.313 -12.739 -11.462 1.00 95.25 84 LEU A N 1
ATOM 680 C CA . LEU A 1 84 ? 0.026 -11.980 -10.265 1.00 95.25 84 LEU A CA 1
ATOM 681 C C . LEU A 1 84 ? -0.986 -12.264 -9.156 1.00 95.25 84 LEU A C 1
ATOM 683 O O . LEU A 1 84 ? -2.183 -12.037 -9.324 1.00 95.25 84 LEU A O 1
ATOM 687 N N . PHE A 1 85 ? -0.495 -12.719 -8.006 1.00 95.31 85 PHE A N 1
ATOM 688 C CA . PHE A 1 85 ? -1.287 -12.829 -6.787 1.00 95.31 85 PHE A CA 1
ATOM 689 C C . PHE A 1 85 ? -0.713 -11.903 -5.717 1.00 95.31 85 PHE A C 1
ATOM 691 O O . PHE A 1 85 ? 0.481 -11.938 -5.429 1.00 95.31 85 PHE A O 1
ATOM 698 N N . LEU A 1 86 ? -1.572 -11.070 -5.131 1.00 94.81 86 LEU A N 1
ATOM 699 C CA . LEU A 1 86 ? -1.202 -10.097 -4.109 1.00 94.81 86 LEU A CA 1
ATOM 700 C C . LEU A 1 86 ? -1.990 -10.400 -2.839 1.00 94.81 86 LEU A C 1
ATOM 702 O O . LEU A 1 86 ? -3.210 -10.260 -2.816 1.00 94.81 86 LEU A O 1
ATOM 706 N N . ALA A 1 87 ? -1.283 -10.793 -1.784 1.00 93.81 87 ALA A N 1
ATOM 707 C CA . ALA A 1 87 ? -1.855 -10.978 -0.457 1.00 93.81 87 ALA A CA 1
ATOM 708 C C . ALA A 1 87 ? -1.260 -9.923 0.494 1.00 93.81 87 ALA A C 1
ATOM 710 O O . ALA A 1 87 ? -0.232 -10.186 1.122 1.00 93.81 87 ALA A O 1
ATOM 711 N N . PRO A 1 88 ? -1.852 -8.711 0.557 1.00 90.81 88 PRO A N 1
ATOM 712 C CA . PRO A 1 88 ? -1.300 -7.576 1.297 1.00 90.81 88 PRO A CA 1
ATOM 713 C C . PRO A 1 88 ? -1.195 -7.844 2.796 1.00 90.81 88 PRO A C 1
ATOM 715 O O . PRO A 1 88 ? -0.173 -7.538 3.406 1.00 90.81 88 PRO A O 1
ATOM 718 N N . GLY A 1 89 ? -2.257 -8.389 3.387 1.00 94.00 89 GLY A N 1
ATOM 719 C CA . GLY A 1 89 ? -2.427 -8.473 4.828 1.00 94.00 89 GLY A CA 1
ATOM 720 C C . GLY A 1 89 ? -3.882 -8.686 5.230 1.00 94.00 89 GLY A C 1
ATOM 721 O O . GLY A 1 89 ? -4.704 -9.090 4.409 1.00 94.00 89 GLY A O 1
ATOM 722 N N . ALA A 1 90 ? -4.174 -8.404 6.495 1.00 93.00 90 ALA A N 1
ATOM 723 C CA . ALA A 1 90 ? -5.516 -8.423 7.071 1.00 93.00 90 ALA A CA 1
ATOM 724 C C . ALA A 1 90 ? -5.745 -7.164 7.919 1.00 93.00 90 ALA A C 1
ATOM 726 O O . ALA A 1 90 ? -4.777 -6.583 8.417 1.00 93.00 90 ALA A O 1
ATOM 727 N N . VAL A 1 91 ? -7.008 -6.765 8.087 1.00 89.31 91 VAL A N 1
ATOM 728 C CA . VAL A 1 91 ? -7.431 -5.550 8.807 1.00 89.31 91 VAL A CA 1
ATOM 729 C C . VAL A 1 91 ? -8.469 -5.841 9.879 1.00 89.31 91 VAL A C 1
ATOM 731 O O . VAL A 1 91 ? -9.328 -6.721 9.644 1.00 89.31 91 VAL A O 1
#

Radius of gyration: 13.82 Å; chains: 1; bounding box: 30×22×36 Å

Secondary structure (DSSP, 8-state):
----HHHHHHHHHHHHHHHHHHHHHTT--HHHHHHHHIIIIIHHHHHHHHHHHHHHHHTT-----EE-HHHHHHHHHHTTSSS-----EE-

Foldseek 3Di:
DDADPVLVVLLVVLLQLLLQLQLLLVVHDRPVSSVVSCVPVVVVVVVVLCVVCVVQVVVVHDHGWHFDPVQSVQQNVCSPPPDGGHRGTGD